Protein AF-A0AA51APG1-F1 (afdb_monomer_lite)

Sequence (62 aa):
AGLGEFRIRDLNDEINKLMREKRHWEVQIKALGGPDHARVGPKMLDQDGKEVPGNRGYKYFG

Organism: NCBI:txid2839259

pLDDT: mean 79.3, std 13.68, range [48.84, 96.81]

Secondary structure (DSSP, 8-state):
-PPPHHHHHHHHHHHHHHHHHHHHHHHHHHHTT---HHHHSPP-B-TTSSBPPEETTEE---

Structure (mmCIF, N/CA/C/O backbone):
data_AF-A0AA51APG1-F1
#
_entry.id   A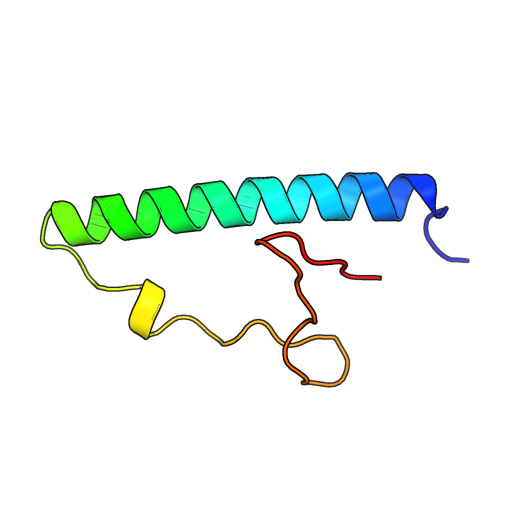F-A0AA51APG1-F1
#
loop_
_atom_site.group_PDB
_atom_site.id
_atom_site.type_symbol
_atom_site.label_atom_id
_atom_site.label_alt_id
_atom_site.label_comp_id
_atom_site.label_asym_id
_atom_site.label_entity_id
_atom_site.label_seq_id
_atom_site.pdbx_PDB_ins_code
_atom_site.Cartn_x
_atom_site.Cartn_y
_atom_site.Cartn_z
_atom_site.occupancy
_atom_site.B_iso_or_equiv
_atom_site.auth_seq_id
_atom_site.auth_comp_id
_atom_site.auth_asym_id
_atom_site.auth_atom_id
_atom_site.pdbx_PDB_model_num
ATOM 1 N N . ALA A 1 1 ? 12.210 -15.764 -21.461 1.00 48.84 1 ALA A N 1
ATOM 2 C CA . ALA A 1 1 ? 12.465 -14.343 -21.759 1.00 48.84 1 ALA A CA 1
ATOM 3 C C . ALA A 1 1 ? 11.700 -13.522 -20.732 1.00 48.84 1 ALA A C 1
ATOM 5 O O . ALA A 1 1 ? 10.491 -13.379 -20.858 1.00 48.84 1 ALA A O 1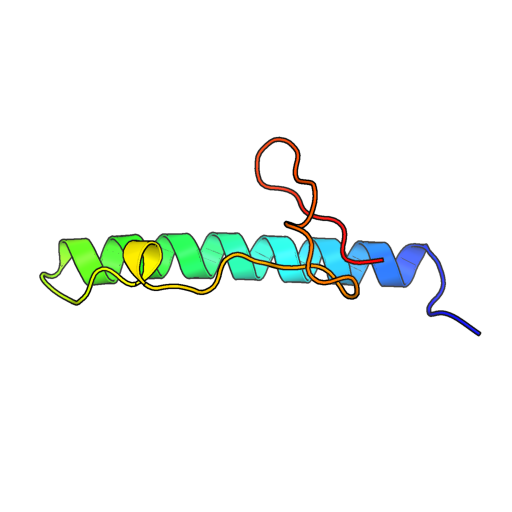
ATOM 6 N N . GLY A 1 2 ? 12.376 -13.156 -19.640 1.00 58.28 2 GLY A N 1
ATOM 7 C CA . GLY A 1 2 ? 11.770 -12.417 -18.534 1.00 58.28 2 GLY A CA 1
ATOM 8 C C . GLY A 1 2 ? 11.411 -10.998 -18.957 1.00 58.28 2 GLY A C 1
ATOM 9 O O . GLY A 1 2 ? 12.047 -10.436 -19.851 1.00 58.28 2 GLY A O 1
ATOM 10 N N . LEU A 1 3 ? 10.385 -10.431 -18.321 1.00 63.59 3 LEU A N 1
ATOM 11 C CA . LEU A 1 3 ? 10.156 -8.987 -18.325 1.00 63.59 3 LEU A CA 1
ATOM 12 C C . LEU A 1 3 ? 11.504 -8.311 -18.029 1.00 63.59 3 LEU A C 1
ATOM 14 O O . LEU A 1 3 ? 12.201 -8.736 -17.112 1.00 63.59 3 LEU A O 1
ATOM 18 N N . GLY A 1 4 ? 11.922 -7.333 -18.836 1.00 81.31 4 GLY A N 1
ATOM 19 C CA . GLY A 1 4 ? 13.208 -6.665 -18.608 1.00 81.31 4 GLY A CA 1
ATOM 20 C C . GLY A 1 4 ? 13.299 -6.124 -17.176 1.00 81.31 4 GLY A C 1
ATOM 21 O O . GLY A 1 4 ? 12.281 -5.727 -16.616 1.00 81.31 4 GLY A O 1
ATOM 22 N N . GLU A 1 5 ? 14.503 -6.082 -16.600 1.00 84.69 5 GLU A N 1
ATOM 23 C CA . GLU A 1 5 ? 14.777 -5.645 -15.215 1.00 84.69 5 GLU A CA 1
ATOM 24 C C . GLU A 1 5 ? 14.019 -4.363 -14.820 1.00 84.69 5 GLU A C 1
ATOM 26 O O . GLU A 1 5 ? 13.464 -4.260 -13.730 1.00 84.69 5 GLU A O 1
ATOM 31 N N . PHE A 1 6 ? 13.918 -3.402 -15.743 1.00 85.31 6 PHE A N 1
ATOM 32 C CA . PHE A 1 6 ? 13.146 -2.173 -15.550 1.00 85.31 6 PHE A CA 1
ATOM 33 C C . PHE A 1 6 ? 11.665 -2.441 -15.242 1.00 85.31 6 PHE A C 1
ATOM 35 O O . PHE A 1 6 ? 11.105 -1.906 -14.292 1.00 85.31 6 PHE A O 1
ATOM 42 N N . ARG A 1 7 ? 11.040 -3.338 -16.005 1.00 87.12 7 ARG A N 1
ATOM 43 C CA . ARG A 1 7 ? 9.630 -3.686 -15.846 1.00 87.12 7 ARG A CA 1
ATOM 44 C C . ARG A 1 7 ? 9.375 -4.468 -14.560 1.00 87.12 7 ARG A C 1
ATOM 46 O O . ARG A 1 7 ? 8.315 -4.307 -13.966 1.00 87.12 7 ARG A O 1
ATOM 53 N N . ILE A 1 8 ? 10.330 -5.288 -14.124 1.00 87.31 8 ILE A N 1
ATOM 54 C CA . ILE A 1 8 ? 10.252 -5.985 -12.832 1.00 87.31 8 ILE A CA 1
ATOM 55 C C . ILE A 1 8 ? 10.276 -4.968 -11.682 1.00 87.31 8 ILE A C 1
ATOM 57 O O . ILE A 1 8 ? 9.483 -5.083 -10.751 1.00 87.31 8 ILE A O 1
ATOM 61 N N . ARG A 1 9 ? 11.114 -3.927 -11.764 1.00 88.25 9 ARG A N 1
ATOM 62 C CA . ARG A 1 9 ? 11.149 -2.850 -10.760 1.00 88.25 9 ARG A CA 1
ATOM 63 C C . ARG A 1 9 ? 9.852 -2.057 -10.693 1.00 88.25 9 ARG A C 1
ATOM 65 O O . ARG A 1 9 ? 9.333 -1.887 -9.596 1.00 88.25 9 ARG A O 1
ATOM 72 N N . ASP A 1 10 ? 9.296 -1.662 -11.836 1.00 91.56 10 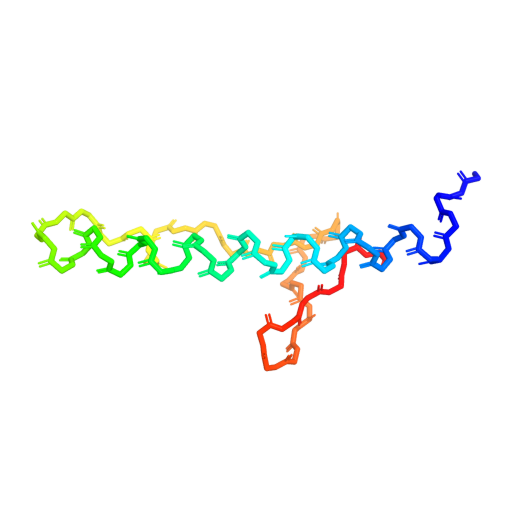ASP A N 1
ATOM 73 C CA . ASP A 1 10 ? 8.008 -0.955 -11.872 1.00 91.56 10 ASP A CA 1
ATOM 74 C C . ASP A 1 10 ? 6.903 -1.766 -11.181 1.00 91.56 10 ASP A C 1
ATOM 76 O O . ASP A 1 10 ? 6.131 -1.240 -10.379 1.00 91.56 10 ASP A O 1
ATOM 80 N N . LEU A 1 11 ? 6.856 -3.072 -11.461 1.00 90.94 11 LEU A N 1
ATOM 81 C CA . LEU A 1 11 ? 5.893 -3.982 -10.845 1.00 90.94 11 LEU A CA 1
ATOM 82 C C . LEU A 1 11 ? 6.135 -4.122 -9.339 1.00 90.94 11 LEU A C 1
ATOM 84 O O . LEU A 1 11 ? 5.181 -4.113 -8.564 1.00 90.94 11 LEU A O 1
ATOM 88 N N . ASN A 1 12 ? 7.391 -4.201 -8.901 1.00 89.06 12 ASN A N 1
ATOM 89 C CA . ASN A 1 12 ? 7.715 -4.223 -7.477 1.00 89.06 12 ASN A CA 1
ATOM 90 C C . ASN A 1 12 ? 7.288 -2.934 -6.775 1.00 89.06 12 ASN A C 1
ATOM 92 O O . ASN A 1 12 ? 6.728 -2.987 -5.680 1.00 89.06 12 ASN A O 1
ATOM 96 N N . ASP A 1 13 ? 7.493 -1.778 -7.393 1.00 91.31 13 ASP A N 1
ATOM 97 C CA . ASP A 1 13 ? 7.078 -0.496 -6.830 1.00 91.31 13 ASP A CA 1
ATOM 98 C C . ASP A 1 13 ? 5.549 -0.401 -6.722 1.00 91.31 13 ASP A C 1
ATOM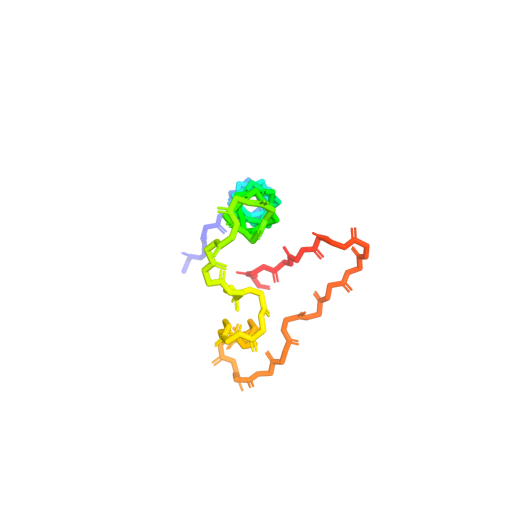 100 O O . ASP A 1 13 ? 5.024 0.039 -5.690 1.00 91.31 13 ASP A O 1
ATOM 104 N N . GLU A 1 14 ? 4.826 -0.890 -7.732 1.00 94.12 14 GLU A N 1
ATOM 105 C CA . GLU A 1 14 ? 3.364 -0.975 -7.730 1.00 94.12 14 GLU A CA 1
ATOM 106 C C . GLU A 1 14 ? 2.846 -1.924 -6.639 1.00 94.12 14 GLU A C 1
ATOM 108 O O . GLU A 1 14 ? 1.995 -1.532 -5.834 1.00 94.12 14 GLU A O 1
ATOM 113 N N . ILE A 1 15 ? 3.418 -3.127 -6.518 1.00 89.06 15 ILE A N 1
ATOM 114 C CA . ILE A 1 15 ? 3.061 -4.081 -5.459 1.00 89.06 15 ILE A CA 1
ATOM 115 C C . ILE A 1 15 ? 3.324 -3.465 -4.079 1.00 89.06 15 ILE A C 1
ATOM 117 O O . ILE A 1 15 ? 2.459 -3.505 -3.203 1.00 89.06 15 ILE A O 1
ATOM 121 N N . ASN A 1 16 ? 4.479 -2.832 -3.866 1.00 86.62 16 ASN A N 1
ATOM 122 C CA . ASN A 1 16 ? 4.795 -2.190 -2.587 1.00 86.62 16 ASN A CA 1
ATOM 123 C C . ASN A 1 16 ? 3.884 -0.993 -2.278 1.00 86.62 16 ASN A C 1
ATOM 125 O O . ASN A 1 16 ? 3.614 -0.700 -1.107 1.00 86.62 16 ASN A O 1
ATOM 129 N N . LYS A 1 17 ? 3.390 -0.278 -3.294 1.00 92.88 17 LYS A N 1
ATOM 130 C CA . LYS A 1 17 ? 2.370 0.763 -3.116 1.00 92.88 17 LYS A CA 1
ATOM 131 C C . LYS A 1 17 ? 1.045 0.151 -2.655 1.00 92.88 17 LYS A C 1
ATOM 133 O O . LYS A 1 17 ? 0.534 0.567 -1.615 1.00 92.88 17 LYS A O 1
ATOM 138 N N . LEU A 1 18 ? 0.552 -0.870 -3.355 1.00 91.50 18 LEU A N 1
ATOM 139 C CA . LEU A 1 18 ? -0.692 -1.567 -3.010 1.00 91.50 18 LEU A CA 1
ATOM 140 C C . LEU A 1 18 ? -0.632 -2.189 -1.611 1.00 91.50 18 LEU A C 1
ATOM 142 O O . LEU A 1 18 ? -1.592 -2.117 -0.849 1.00 91.50 18 LEU A O 1
ATOM 146 N N . MET A 1 19 ? 0.516 -2.737 -1.219 1.00 86.62 19 MET A N 1
ATOM 147 C CA . MET A 1 19 ? 0.700 -3.316 0.112 1.00 86.62 19 MET A CA 1
ATOM 148 C C . MET A 1 19 ? 0.640 -2.281 1.236 1.00 86.62 19 MET A C 1
ATOM 150 O O . MET A 1 19 ? 0.071 -2.552 2.298 1.00 86.62 19 MET A O 1
ATOM 154 N N . ARG A 1 20 ? 1.193 -1.084 1.019 1.00 89.12 20 ARG A N 1
ATOM 155 C CA . ARG A 1 20 ? 1.079 0.022 1.981 1.00 89.12 20 ARG A CA 1
ATOM 156 C C . ARG A 1 20 ? -0.360 0.501 2.108 1.00 89.12 20 ARG A C 1
ATOM 158 O O . ARG A 1 20 ? -0.824 0.725 3.224 1.00 89.12 20 ARG A O 1
ATOM 165 N N . GLU A 1 21 ? -1.057 0.613 0.984 1.00 93.75 21 GLU A N 1
ATOM 166 C CA . GLU A 1 21 ? -2.465 0.993 0.950 1.00 93.75 21 GLU A CA 1
ATOM 167 C C . GLU A 1 21 ? -3.345 -0.044 1.658 1.00 93.75 21 GLU A C 1
ATOM 169 O O . GLU A 1 21 ? -4.106 0.314 2.554 1.00 93.75 21 GLU A O 1
ATOM 174 N N . LYS A 1 22 ? -3.158 -1.337 1.368 1.00 90.44 22 LYS A N 1
ATOM 175 C CA . LYS A 1 22 ? -3.824 -2.434 2.084 1.00 90.44 22 LYS A CA 1
ATOM 176 C C . LYS A 1 22 ? -3.626 -2.314 3.592 1.00 90.44 22 LYS A C 1
ATOM 178 O O . LYS A 1 22 ? -4.603 -2.328 4.331 1.00 90.44 22 LYS A O 1
ATOM 183 N N . ARG A 1 23 ? -2.384 -2.133 4.059 1.00 88.38 23 ARG A N 1
ATOM 184 C CA . ARG A 1 23 ? -2.097 -1.969 5.494 1.00 88.38 23 ARG A CA 1
ATOM 185 C C . ARG A 1 23 ? -2.822 -0.760 6.089 1.00 88.38 23 ARG A C 1
ATOM 187 O O . ARG A 1 23 ? -3.286 -0.834 7.223 1.00 88.38 23 ARG A O 1
ATOM 194 N N . HIS A 1 24 ? -2.903 0.350 5.356 1.00 93.50 24 HIS A N 1
ATOM 195 C CA . HIS A 1 24 ? -3.649 1.522 5.809 1.00 93.50 24 HIS A CA 1
ATOM 196 C C . HIS A 1 24 ? -5.131 1.184 6.004 1.00 93.50 24 HIS A C 1
ATOM 198 O O . HIS A 1 24 ? -5.682 1.448 7.071 1.00 93.50 24 HIS A O 1
ATOM 204 N N . TRP A 1 25 ? -5.745 0.523 5.023 1.00 94.31 25 TRP A N 1
ATOM 205 C CA . TRP A 1 25 ? -7.140 0.099 5.105 1.00 94.31 25 TRP A CA 1
ATOM 206 C C . TRP A 1 25 ? -7.403 -0.898 6.233 1.00 94.31 25 TRP A C 1
ATOM 208 O O . TRP A 1 25 ? -8.394 -0.758 6.942 1.00 94.31 25 TRP A O 1
ATOM 218 N N . GLU A 1 26 ? -6.508 -1.855 6.469 1.00 92.38 26 GLU A N 1
ATOM 219 C CA . GLU A 1 26 ? -6.641 -2.808 7.579 1.00 92.38 26 GLU A CA 1
ATOM 220 C C . GLU A 1 26 ? -6.650 -2.112 8.945 1.00 92.38 26 GLU A C 1
ATOM 222 O O . GLU A 1 26 ? -7.434 -2.475 9.823 1.00 92.38 26 GLU A O 1
ATOM 227 N N . VAL A 1 27 ? -5.817 -1.078 9.117 1.00 93.56 27 VAL A N 1
ATOM 228 C CA . VAL A 1 27 ? -5.816 -0.255 10.334 1.00 93.56 27 VAL A CA 1
ATOM 229 C C . VAL A 1 27 ? -7.136 0.502 10.479 1.00 93.56 27 VAL A C 1
ATOM 231 O O . VAL A 1 27 ? -7.684 0.530 11.579 1.00 93.56 27 VAL A O 1
ATOM 234 N N . GLN A 1 28 ? -7.672 1.065 9.391 1.00 96.06 28 GLN A N 1
ATOM 235 C CA . GLN A 1 28 ? -8.959 1.768 9.420 1.00 96.06 28 GLN A CA 1
ATOM 236 C C . GLN A 1 28 ? -10.121 0.829 9.763 1.00 96.06 28 GLN A C 1
ATOM 238 O O . GLN A 1 28 ? -10.917 1.141 10.644 1.00 96.06 28 GLN A O 1
ATOM 243 N N . ILE A 1 29 ? -10.189 -0.349 9.135 1.00 93.38 29 ILE A N 1
ATOM 244 C CA . ILE A 1 29 ? -11.219 -1.359 9.423 1.00 93.38 29 ILE A CA 1
ATOM 245 C C . ILE A 1 29 ? -11.193 -1.727 10.908 1.00 93.38 29 ILE A C 1
ATOM 247 O O . ILE A 1 29 ? -12.236 -1.717 11.559 1.00 93.38 29 ILE A O 1
ATOM 251 N N . LYS A 1 30 ? -10.005 -1.979 11.468 1.00 94.44 30 LYS A N 1
ATOM 252 C CA . LYS A 1 30 ? -9.850 -2.273 12.896 1.00 94.44 30 LYS A CA 1
ATOM 253 C C . LYS A 1 30 ? -10.268 -1.097 13.785 1.00 94.44 30 LYS A C 1
ATOM 255 O O . LYS A 1 30 ? -10.936 -1.312 14.793 1.00 94.44 30 LYS A O 1
ATOM 260 N N . ALA A 1 31 ? -9.890 0.132 13.432 1.00 94.50 31 ALA A N 1
ATOM 261 C CA . ALA A 1 31 ? -10.247 1.333 14.192 1.00 94.50 31 ALA A CA 1
ATOM 262 C C . ALA A 1 31 ? -11.765 1.581 14.224 1.00 94.50 31 ALA A C 1
ATOM 264 O O . ALA A 1 31 ? -12.288 2.061 15.225 1.00 94.50 31 ALA A O 1
ATOM 265 N N . LEU A 1 32 ? -12.475 1.187 13.165 1.00 96.81 32 LEU A N 1
ATOM 266 C CA . LEU A 1 32 ? -13.935 1.237 13.075 1.00 96.81 32 LEU A CA 1
ATOM 267 C C . LEU A 1 32 ? -14.633 0.058 13.786 1.00 96.81 32 LEU A C 1
ATOM 269 O O . LEU A 1 32 ? -15.844 -0.099 13.661 1.00 96.81 32 LEU A O 1
ATOM 273 N N . GLY A 1 33 ? -13.894 -0.777 14.528 1.00 95.00 33 GLY A N 1
ATOM 274 C CA . GLY A 1 33 ? -14.433 -1.943 15.239 1.00 95.00 33 GLY A CA 1
ATOM 275 C C . GLY A 1 33 ? -14.625 -3.186 14.364 1.00 95.00 33 GLY A C 1
ATOM 276 O O . GLY A 1 33 ? -15.259 -4.149 14.793 1.00 95.00 33 GLY A O 1
ATOM 277 N N . GLY A 1 34 ? -14.090 -3.176 13.142 1.00 92.81 34 GLY A N 1
ATOM 278 C CA . GLY A 1 34 ? -14.101 -4.311 12.228 1.00 92.81 34 GLY A CA 1
ATOM 279 C C . GLY A 1 34 ? -13.025 -5.368 12.531 1.00 92.81 34 GLY A C 1
ATOM 280 O O . GLY A 1 34 ? -12.253 -5.246 13.488 1.00 92.81 34 GLY A O 1
ATOM 281 N N . PRO A 1 35 ? -12.951 -6.432 11.711 1.00 91.44 35 PRO A N 1
ATOM 282 C CA . PRO A 1 35 ? -12.014 -7.536 11.911 1.00 91.44 35 PRO A CA 1
ATOM 283 C C . PRO A 1 35 ? -10.536 -7.129 11.789 1.00 91.44 35 PRO A C 1
ATOM 285 O O . PRO A 1 35 ? -10.155 -6.317 10.946 1.00 91.44 35 PRO A O 1
ATOM 288 N N . ASP A 1 36 ? -9.670 -7.765 12.586 1.00 88.75 36 ASP A N 1
ATOM 289 C CA . ASP A 1 36 ? -8.214 -7.588 12.502 1.00 88.75 36 ASP A CA 1
ATOM 290 C C . ASP A 1 36 ? -7.612 -8.465 11.388 1.00 88.75 36 ASP A C 1
ATOM 292 O O . ASP A 1 36 ? -7.141 -9.583 11.621 1.00 88.75 36 ASP A O 1
ATOM 296 N N . HIS A 1 37 ? -7.645 -7.948 10.158 1.00 83.19 37 HIS A N 1
ATOM 297 C CA . HIS A 1 37 ? -7.100 -8.618 8.973 1.00 83.19 37 HIS A CA 1
ATOM 298 C C . HIS A 1 37 ? -5.571 -8.749 8.991 1.00 83.19 37 HIS A C 1
ATOM 300 O O . HIS A 1 37 ? -5.036 -9.707 8.429 1.00 83.19 37 HIS A O 1
ATOM 306 N N . ALA A 1 38 ? -4.866 -7.860 9.699 1.00 80.56 38 ALA A N 1
ATOM 307 C CA . ALA A 1 38 ? -3.414 -7.938 9.837 1.00 80.56 38 ALA A CA 1
ATOM 308 C C . ALA A 1 38 ? -2.976 -9.177 10.641 1.00 80.56 38 ALA A C 1
ATOM 310 O O . ALA A 1 38 ? -1.881 -9.694 10.430 1.00 80.56 38 ALA A O 1
ATOM 311 N N . ARG A 1 39 ? -3.834 -9.677 11.542 1.00 75.25 39 ARG A N 1
ATOM 312 C CA . ARG A 1 39 ? -3.564 -10.863 12.369 1.00 75.25 39 ARG A CA 1
ATOM 313 C C . ARG A 1 39 ? -3.817 -12.195 11.653 1.00 75.25 39 ARG A C 1
ATOM 315 O O . ARG A 1 39 ? -3.207 -13.194 12.016 1.00 75.25 39 ARG A O 1
ATOM 322 N N . VAL A 1 40 ? -4.733 -12.220 10.684 1.00 67.31 40 VAL A N 1
ATOM 323 C CA . VAL A 1 40 ? -5.193 -13.454 10.007 1.00 67.31 40 VAL A CA 1
ATOM 324 C C . VAL A 1 40 ? -4.618 -13.585 8.592 1.00 67.31 40 VAL A C 1
ATOM 326 O O . VAL A 1 40 ? -4.669 -14.658 7.996 1.00 67.31 40 VAL A O 1
ATOM 329 N N . GLY A 1 41 ? -4.065 -12.502 8.041 1.00 62.44 41 GLY A N 1
ATOM 330 C CA . GLY A 1 41 ? -3.531 -12.486 6.685 1.00 62.44 41 GLY A CA 1
ATOM 331 C C . GLY A 1 41 ? -2.401 -13.504 6.468 1.00 62.44 41 GLY A C 1
ATOM 332 O O . GLY A 1 41 ? -1.592 -13.730 7.373 1.00 62.44 41 GLY A O 1
ATOM 333 N N . PRO A 1 42 ? -2.311 -14.109 5.269 1.00 64.31 42 PRO A N 1
ATOM 334 C CA . PRO A 1 42 ? -1.227 -15.025 4.944 1.00 64.31 42 PRO A CA 1
ATOM 335 C C . PRO A 1 42 ? 0.125 -14.319 5.089 1.00 64.31 42 PRO A C 1
ATOM 337 O O . PRO A 1 42 ? 0.295 -13.177 4.647 1.00 64.31 42 PRO A O 1
ATOM 340 N N . LYS A 1 43 ? 1.107 -15.010 5.686 1.00 64.62 43 LYS A N 1
ATOM 341 C CA . LYS A 1 43 ? 2.512 -14.596 5.587 1.00 64.62 43 LYS A CA 1
ATOM 342 C C . LYS A 1 43 ? 2.848 -14.520 4.100 1.00 64.62 43 LYS A C 1
ATOM 344 O O . LYS A 1 43 ? 2.509 -15.433 3.355 1.00 64.62 43 LYS A O 1
ATOM 349 N N . MET A 1 44 ? 3.435 -13.416 3.649 1.00 67.25 44 MET A N 1
ATOM 350 C CA . MET A 1 44 ? 3.760 -13.261 2.230 1.00 67.25 44 MET A CA 1
ATOM 351 C C . MET A 1 44 ? 4.949 -14.158 1.908 1.00 67.25 44 MET A C 1
ATOM 353 O O . MET A 1 44 ? 6.072 -13.842 2.304 1.00 67.25 44 MET A O 1
ATOM 357 N N . LEU A 1 45 ? 4.668 -15.272 1.242 1.00 62.62 45 LEU A N 1
ATOM 358 C CA . LEU A 1 45 ? 5.663 -16.240 0.811 1.00 62.62 45 LEU A CA 1
ATOM 359 C C . LEU A 1 45 ? 6.086 -15.947 -0.638 1.00 62.62 45 LEU A C 1
ATOM 361 O O . LEU A 1 45 ? 5.270 -15.485 -1.437 1.00 62.62 45 LEU A O 1
ATOM 365 N N . ASP A 1 46 ? 7.357 -16.168 -0.951 1.00 65.75 46 ASP A N 1
ATOM 366 C CA . ASP A 1 46 ? 7.909 -16.170 -2.301 1.00 65.75 46 ASP A CA 1
ATOM 367 C C . ASP A 1 46 ? 7.494 -17.442 -3.067 1.00 65.75 46 ASP A C 1
ATOM 369 O O . ASP A 1 46 ? 6.742 -18.281 -2.559 1.00 65.75 46 ASP A O 1
ATOM 373 N N . GLN A 1 47 ? 7.963 -17.583 -4.313 1.00 58.00 47 GLN A N 1
ATOM 374 C CA . GLN A 1 47 ? 7.678 -18.764 -5.141 1.00 58.00 47 GLN A CA 1
ATOM 375 C C . GLN A 1 47 ? 8.203 -20.075 -4.529 1.00 58.00 47 G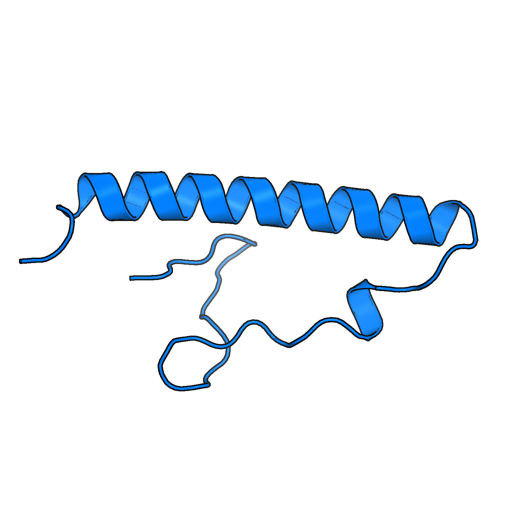LN A C 1
ATOM 377 O O . GLN A 1 47 ? 7.663 -21.136 -4.835 1.00 58.00 47 GLN A O 1
ATOM 382 N N . ASP A 1 48 ? 9.186 -20.000 -3.628 1.00 60.81 48 ASP A N 1
ATOM 383 C CA . ASP A 1 48 ? 9.774 -21.136 -2.914 1.00 60.81 48 ASP A CA 1
ATOM 384 C C . ASP A 1 48 ? 9.106 -21.386 -1.546 1.00 60.81 48 ASP A C 1
ATOM 386 O O . ASP A 1 48 ? 9.558 -22.228 -0.763 1.00 60.81 48 ASP A O 1
ATOM 390 N N . GLY A 1 49 ? 8.026 -20.663 -1.226 1.00 57.34 49 GLY A N 1
ATOM 391 C CA . GLY A 1 49 ? 7.297 -20.802 0.033 1.00 57.34 49 GLY A CA 1
ATOM 392 C C . GLY A 1 49 ? 8.007 -20.184 1.244 1.00 57.34 49 GLY A C 1
ATOM 393 O O . GLY A 1 49 ? 7.616 -20.463 2.380 1.00 57.34 49 GLY A O 1
ATOM 394 N N . LYS A 1 50 ? 9.038 -19.357 1.042 1.00 62.34 50 LYS A N 1
ATOM 395 C CA . LYS A 1 50 ? 9.766 -18.650 2.107 1.00 62.34 50 LYS A CA 1
ATOM 396 C C . LYS A 1 50 ? 9.253 -17.231 2.261 1.00 62.34 50 LYS A C 1
ATOM 398 O O . LYS A 1 50 ? 8.765 -16.626 1.322 1.00 62.34 50 LYS A O 1
ATOM 403 N N . GLU A 1 51 ? 9.352 -16.670 3.461 1.00 66.19 51 GLU A N 1
ATOM 404 C CA . GLU A 1 51 ? 8.939 -15.284 3.681 1.00 66.19 51 GLU A CA 1
ATOM 405 C C . GLU A 1 51 ? 9.765 -14.333 2.802 1.00 66.19 51 GLU A C 1
ATOM 407 O O . GLU A 1 51 ? 10.994 -14.346 2.871 1.00 66.19 51 GLU A O 1
ATOM 412 N N . VAL A 1 52 ? 9.086 -13.519 1.981 1.00 68.69 52 VAL A N 1
ATOM 413 C CA . VAL A 1 52 ? 9.754 -12.602 1.046 1.00 68.69 52 VAL A CA 1
ATOM 414 C C . VAL A 1 52 ? 10.683 -11.673 1.836 1.00 68.69 52 VAL A C 1
ATOM 416 O O . VAL A 1 52 ? 10.182 -10.900 2.669 1.00 68.69 52 VAL A O 1
ATOM 419 N N . PRO A 1 53 ? 12.007 -11.695 1.580 1.00 64.75 53 PRO A N 1
ATOM 420 C CA . PRO A 1 53 ? 12.944 -10.808 2.247 1.00 64.75 53 PRO A CA 1
ATOM 421 C C . PRO A 1 53 ? 12.559 -9.355 1.970 1.00 64.75 53 PRO A C 1
ATOM 423 O O . PRO A 1 53 ? 12.435 -8.932 0.821 1.00 64.75 53 PRO A O 1
ATOM 426 N N . GLY A 1 54 ? 12.348 -8.578 3.029 1.00 59.59 54 GLY A N 1
ATOM 427 C CA . GLY A 1 54 ? 12.015 -7.164 2.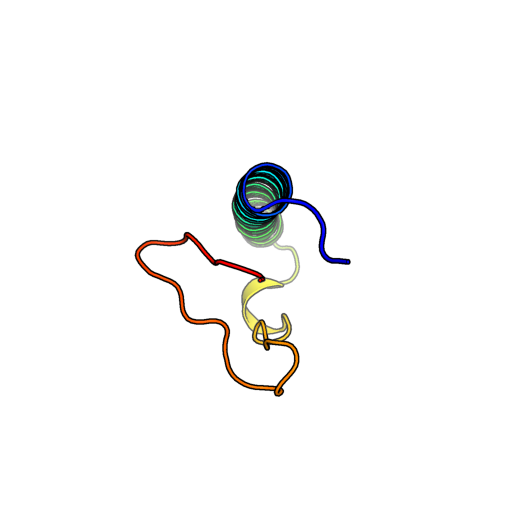919 1.00 59.59 54 GLY A CA 1
ATOM 428 C C . GLY A 1 54 ? 12.898 -6.324 3.822 1.00 59.59 54 GLY A C 1
ATOM 429 O O . GLY A 1 54 ? 13.142 -6.684 4.972 1.00 59.59 54 GLY A O 1
ATOM 430 N N . ASN A 1 55 ? 13.346 -5.172 3.325 1.00 54.28 55 ASN A N 1
ATOM 431 C CA . ASN A 1 55 ? 14.006 -4.161 4.144 1.00 54.28 55 ASN A CA 1
ATOM 432 C C . ASN A 1 55 ? 13.094 -2.935 4.231 1.00 54.28 55 ASN A C 1
ATOM 434 O O . ASN A 1 55 ? 12.660 -2.408 3.209 1.00 54.28 55 ASN A O 1
ATOM 438 N N . ARG A 1 56 ? 12.772 -2.491 5.453 1.00 63.66 56 ARG A N 1
ATOM 439 C CA . ARG A 1 56 ? 11.978 -1.271 5.713 1.00 63.66 56 ARG A CA 1
ATOM 440 C C . ARG A 1 56 ? 10.676 -1.146 4.889 1.00 63.66 56 ARG A C 1
ATOM 442 O O . ARG A 1 56 ? 10.295 -0.053 4.485 1.00 63.66 56 ARG A O 1
ATOM 449 N N . GLY A 1 57 ? 9.968 -2.258 4.671 1.00 66.62 57 GLY A N 1
ATOM 450 C CA . GLY A 1 57 ? 8.650 -2.266 4.018 1.00 66.62 57 GLY A CA 1
ATOM 451 C C . GLY A 1 57 ? 8.665 -2.307 2.487 1.00 66.62 57 GLY A C 1
ATOM 452 O O . GLY A 1 57 ? 7.593 -2.235 1.893 1.00 66.62 57 GLY A O 1
ATOM 453 N N . TYR A 1 58 ? 9.837 -2.454 1.865 1.00 73.94 58 TYR A N 1
ATOM 454 C CA . TYR A 1 58 ? 9.978 -2.747 0.439 1.00 73.94 58 TYR A CA 1
ATOM 455 C C . TYR A 1 58 ? 10.283 -4.233 0.226 1.00 73.94 58 TYR A C 1
ATOM 457 O O . TYR A 1 58 ? 11.131 -4.793 0.926 1.00 73.94 58 TYR A O 1
ATOM 465 N N . LYS A 1 59 ? 9.599 -4.856 -0.733 1.00 79.56 59 LYS A N 1
ATOM 466 C CA . LYS A 1 59 ? 9.746 -6.266 -1.117 1.00 79.56 59 LYS A CA 1
ATOM 467 C C . LYS A 1 59 ? 9.995 -6.387 -2.618 1.00 79.56 59 LYS A C 1
ATOM 469 O O . LYS A 1 59 ? 9.346 -5.698 -3.399 1.00 79.56 59 LYS A O 1
ATOM 474 N N . TYR A 1 60 ? 10.919 -7.260 -3.002 1.00 79.81 60 TYR A N 1
ATOM 475 C CA . TYR A 1 60 ? 11.231 -7.557 -4.399 1.00 79.81 60 TYR A CA 1
ATOM 476 C C . TYR A 1 60 ? 10.651 -8.932 -4.756 1.00 79.81 60 TYR A C 1
ATOM 478 O O . TYR A 1 60 ? 10.895 -9.900 -4.042 1.00 79.81 60 TYR A O 1
ATOM 486 N N . PHE A 1 61 ? 9.849 -8.998 -5.816 1.00 74.31 61 PHE A N 1
ATOM 487 C CA . PHE A 1 61 ? 9.099 -10.177 -6.262 1.00 74.31 61 PHE A CA 1
ATOM 488 C C . PHE A 1 61 ? 9.643 -10.714 -7.599 1.00 74.31 61 PHE A C 1
ATOM 490 O O . PHE A 1 61 ? 8.869 -11.052 -8.497 1.00 74.31 61 PHE A O 1
ATOM 497 N N . GLY A 1 62 ? 10.974 -10.751 -7.740 1.00 66.44 62 GLY A N 1
ATOM 498 C CA . GLY A 1 62 ? 11.694 -11.203 -8.934 1.00 66.44 62 GLY A CA 1
ATOM 499 C C . GLY A 1 62 ? 12.913 -12.044 -8.600 1.00 66.44 62 GLY A C 1
ATOM 500 O O . GLY A 1 62 ? 13.577 -11.726 -7.589 1.00 66.44 62 GLY A O 1
#

InterPro domains:
  IPR009360 Pre-mRNA-splicing factor Isy1 [PF06246] (1-62)
  IPR009360 Pre-mRNA-splicing factor Isy1 [PTHR13021] (1-62)
  IPR029012 Helix hairpin bin domain superfamily [G3DSA:1.10.287.660] (1-33)
  IPR037200 Pre-mRNA-splicing factor Isy1 superfamily [SSF140102] (2-39)

Radius of gyration: 14.04 Å; chains: 1; bounding box: 29×23×37 Å

Foldseek 3Di:
DDDPPVVQVVVQVVVLVVVVVVVVVLVVCVVVVHDNCVVVPDQDAAPVRHRFDDDPSGGRND